Protein AF-A0A5R2N4G3-F1 (afdb_monomer_lite)

Structure (mmCIF, N/CA/C/O backbone):
data_AF-A0A5R2N4G3-F1
#
_entry.id   AF-A0A5R2N4G3-F1
#
loop_
_atom_site.group_PDB
_atom_site.id
_atom_site.type_symbol
_atom_site.label_atom_id
_atom_site.label_alt_id
_atom_site.label_comp_id
_atom_site.label_asym_id
_atom_site.label_entity_id
_atom_site.label_seq_id
_atom_site.pdbx_PDB_ins_code
_atom_site.Cartn_x
_atom_site.Cartn_y
_atom_site.Cartn_z
_atom_site.occupancy
_atom_site.B_iso_or_equiv
_atom_site.auth_seq_id
_atom_site.auth_comp_id
_atom_site.auth_asym_id
_atom_site.auth_atom_id
_atom_site.pdbx_PDB_model_num
ATOM 1 N N . PHE A 1 1 ? -35.100 0.417 28.447 1.00 57.66 1 PHE A N 1
ATOM 2 C CA . PHE A 1 1 ? -34.380 -0.281 29.527 1.00 57.66 1 PHE A CA 1
ATOM 3 C C . PHE A 1 1 ? -35.444 -0.562 30.538 1.00 57.66 1 PHE A C 1
ATOM 5 O O . PHE A 1 1 ? -35.870 0.348 31.241 1.00 57.66 1 PHE A O 1
ATOM 12 N N . ASP A 1 2 ? -35.930 -1.788 30.503 1.00 64.44 2 ASP A N 1
ATOM 13 C CA . ASP A 1 2 ? -37.182 -2.151 31.157 1.00 64.44 2 ASP A CA 1
ATOM 14 C C . ASP A 1 2 ? -36.883 -2.764 32.537 1.00 64.44 2 ASP A C 1
ATOM 16 O O . ASP A 1 2 ? -37.735 -3.388 33.155 1.00 64.44 2 ASP A O 1
ATOM 20 N N . GLY A 1 3 ? -35.645 -2.568 33.016 1.00 70.75 3 GLY A N 1
ATOM 21 C CA . GLY A 1 3 ? -35.131 -3.062 34.287 1.00 70.75 3 GLY A CA 1
ATOM 22 C C . GLY A 1 3 ? -34.267 -4.319 34.188 1.00 70.75 3 GLY A C 1
ATOM 23 O O . GLY A 1 3 ? -33.617 -4.641 35.175 1.00 70.75 3 GLY A O 1
ATOM 24 N N . ASP A 1 4 ? -34.223 -5.005 33.039 1.00 80.94 4 ASP A N 1
ATOM 25 C CA . ASP A 1 4 ? -33.430 -6.231 32.856 1.00 80.94 4 ASP A CA 1
ATOM 26 C C . ASP A 1 4 ? -31.909 -5.946 32.836 1.00 80.94 4 ASP A C 1
ATOM 28 O O . ASP A 1 4 ? -31.423 -5.299 31.899 1.00 80.94 4 ASP A O 1
ATOM 32 N N . PRO A 1 5 ? -31.134 -6.444 33.822 1.00 81.56 5 PRO A N 1
ATOM 33 C CA . PRO A 1 5 ? -29.685 -6.254 33.889 1.00 81.56 5 PRO A CA 1
ATOM 34 C C . PRO A 1 5 ? -28.897 -6.851 32.717 1.00 81.56 5 PRO A C 1
ATOM 36 O O . PRO A 1 5 ? -27.752 -6.447 32.515 1.00 81.56 5 PRO A O 1
ATOM 39 N N . LEU A 1 6 ? -29.467 -7.808 31.974 1.00 85.62 6 LEU A N 1
ATOM 40 C CA . LEU A 1 6 ? -28.786 -8.538 30.898 1.00 85.62 6 LEU A CA 1
ATOM 41 C C . LEU A 1 6 ? -29.140 -8.045 29.492 1.00 85.62 6 LEU A C 1
ATOM 43 O O . LEU A 1 6 ? -28.513 -8.477 28.530 1.00 85.62 6 LEU A O 1
ATOM 47 N N . ALA A 1 7 ? -30.064 -7.093 29.356 1.00 85.12 7 ALA A N 1
ATOM 48 C CA . ALA A 1 7 ? -30.580 -6.648 28.058 1.00 85.12 7 ALA A CA 1
ATOM 49 C C . ALA A 1 7 ? -29.516 -6.113 27.075 1.00 85.12 7 ALA A C 1
ATOM 51 O O . ALA A 1 7 ? -29.786 -6.000 25.881 1.00 85.12 7 ALA A O 1
ATOM 52 N N . LEU A 1 8 ? -28.329 -5.738 27.562 1.00 85.75 8 LEU A N 1
ATOM 53 C CA . LEU A 1 8 ? -27.219 -5.248 26.737 1.00 85.75 8 LEU A CA 1
ATOM 54 C C . LEU A 1 8 ? -26.036 -6.223 26.663 1.00 85.75 8 LEU A C 1
ATOM 56 O O . LEU A 1 8 ? -25.078 -5.933 25.949 1.00 85.75 8 LEU A O 1
ATOM 60 N N . ALA A 1 9 ? -26.082 -7.347 27.383 1.00 88.69 9 ALA A N 1
ATOM 61 C CA . ALA A 1 9 ? -24.948 -8.259 27.520 1.00 88.69 9 ALA A CA 1
ATOM 62 C C . ALA A 1 9 ? -24.542 -8.904 26.182 1.00 88.69 9 ALA A C 1
ATOM 64 O O . ALA A 1 9 ? -23.353 -9.079 25.928 1.00 88.69 9 ALA A O 1
ATOM 65 N N . ASP A 1 10 ? -25.511 -9.168 25.301 1.00 88.56 10 ASP A N 1
ATOM 66 C CA . ASP A 1 10 ? -25.281 -9.815 24.000 1.00 88.56 10 ASP A CA 1
ATOM 67 C C . ASP A 1 10 ? -24.950 -8.823 22.868 1.00 88.56 10 ASP A C 1
ATOM 69 O O . ASP A 1 10 ? -24.828 -9.200 21.701 1.00 88.56 10 ASP A O 1
ATOM 73 N N . VAL A 1 11 ? -24.813 -7.530 23.179 1.00 90.50 11 VAL A N 1
ATOM 74 C CA . VAL A 1 11 ? -24.554 -6.489 22.179 1.00 90.50 11 VAL A CA 1
ATOM 75 C C . VAL A 1 11 ? -23.059 -6.184 22.107 1.00 90.50 11 VAL A C 1
ATOM 77 O O . VAL A 1 11 ? -22.431 -5.824 23.103 1.00 90.50 11 VAL A O 1
ATOM 80 N N . THR A 1 12 ? -22.501 -6.247 20.895 1.00 90.38 12 THR A N 1
ATOM 81 C CA . THR A 1 12 ? -21.153 -5.742 20.592 1.00 90.38 12 THR A CA 1
ATOM 82 C C . THR A 1 12 ? -21.246 -4.477 19.744 1.00 90.38 12 THR A C 1
ATOM 84 O O . THR A 1 12 ? -21.886 -4.469 18.695 1.00 90.38 12 THR A O 1
ATOM 87 N N . ILE A 1 13 ? -20.605 -3.399 20.194 1.00 90.56 13 ILE A N 1
ATOM 88 C CA . ILE A 1 13 ? -20.574 -2.099 19.519 1.00 90.56 13 ILE A CA 1
ATOM 89 C C . ILE A 1 13 ? -19.150 -1.818 19.060 1.00 90.56 13 ILE A C 1
ATOM 91 O O . ILE A 1 13 ? -18.243 -1.673 19.880 1.00 90.56 13 ILE A O 1
ATOM 95 N N . TYR A 1 14 ? -18.973 -1.678 17.751 1.00 90.69 14 TYR A N 1
ATOM 96 C CA . TYR A 1 14 ? -17.711 -1.251 17.164 1.00 90.69 14 TYR A CA 1
ATOM 97 C C . TYR A 1 14 ? -17.649 0.273 17.078 1.00 90.69 14 TYR A C 1
ATOM 99 O O . TYR A 1 14 ? -18.613 0.921 16.670 1.00 90.69 14 TYR A O 1
ATOM 107 N N . VAL A 1 15 ? -16.521 0.856 17.478 1.00 89.00 15 VAL A N 1
ATOM 108 C CA . VAL A 1 15 ? -16.307 2.310 17.474 1.00 89.00 15 VAL A CA 1
ATOM 109 C C . VAL A 1 15 ? -14.991 2.682 16.790 1.00 89.00 15 VAL A C 1
ATOM 111 O O . VAL A 1 15 ? -14.063 1.877 16.792 1.00 89.00 15 VAL A O 1
ATOM 114 N N . PRO A 1 16 ? -14.853 3.901 16.237 1.00 83.06 16 PRO A N 1
ATOM 115 C CA . PRO A 1 16 ? -13.683 4.240 15.422 1.00 83.06 16 PRO A CA 1
ATOM 116 C C . PRO A 1 16 ? -12.356 4.290 16.193 1.00 83.06 16 PRO A C 1
ATOM 118 O O . PRO A 1 16 ? -11.316 3.993 15.624 1.00 83.06 16 PRO A O 1
ATOM 121 N N . THR A 1 17 ? -12.373 4.685 17.473 1.00 82.00 17 THR A N 1
ATOM 122 C CA . THR A 1 17 ? -11.158 4.925 18.280 1.00 82.00 17 THR A CA 1
ATOM 123 C C . THR A 1 17 ? -11.334 4.484 19.734 1.00 82.00 17 THR A C 1
ATOM 125 O O . THR A 1 17 ? -12.462 4.404 20.238 1.00 82.00 17 THR A O 1
ATOM 128 N N . ARG A 1 18 ? -10.229 4.297 20.476 1.00 80.06 18 ARG A N 1
ATOM 129 C CA . ARG A 1 18 ? -10.283 4.041 21.932 1.00 80.06 18 ARG A CA 1
ATOM 130 C C . ARG A 1 18 ? -10.934 5.182 22.700 1.00 80.06 18 ARG A C 1
ATOM 132 O O . ARG A 1 18 ? -11.663 4.948 23.666 1.00 80.06 18 ARG A O 1
ATOM 139 N N . ARG A 1 19 ? -10.716 6.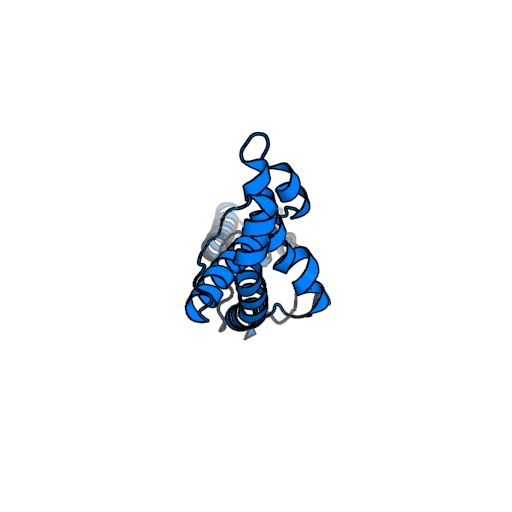428 22.265 1.00 82.38 19 ARG A N 1
ATOM 140 C CA . ARG A 1 19 ? -11.365 7.599 22.869 1.00 82.38 19 ARG A CA 1
ATOM 141 C C . ARG A 1 19 ? -12.885 7.511 22.745 1.00 82.38 19 ARG A C 1
ATOM 143 O O . ARG A 1 19 ? -13.575 7.776 23.727 1.00 82.38 19 ARG A O 1
ATOM 150 N N . ALA A 1 20 ? -13.396 7.099 21.583 1.00 89.12 20 ALA A N 1
ATOM 151 C CA . ALA A 1 20 ? -14.824 6.864 21.391 1.00 89.12 20 ALA A CA 1
ATOM 152 C C . ALA A 1 20 ? -15.330 5.717 22.280 1.00 89.12 20 ALA A C 1
ATOM 154 O O . ALA A 1 20 ? -16.375 5.863 22.908 1.00 89.12 20 ALA A O 1
ATOM 155 N N . ALA A 1 21 ? -14.559 4.631 22.420 1.00 89.06 21 ALA A N 1
ATOM 156 C CA . ALA A 1 21 ? -14.914 3.517 23.304 1.00 89.06 21 ALA A CA 1
ATOM 157 C C . ALA A 1 21 ? -15.049 3.959 24.768 1.00 89.06 21 ALA A C 1
ATOM 159 O O . ALA A 1 21 ? -16.055 3.680 25.423 1.00 89.06 21 ALA A O 1
ATOM 160 N N . ARG A 1 22 ? -14.055 4.699 25.278 1.00 87.00 22 ARG A N 1
ATOM 161 C CA . ARG A 1 22 ? -14.049 5.232 26.649 1.00 87.00 22 ARG A CA 1
ATOM 162 C C . ARG A 1 22 ? -15.192 6.221 26.876 1.00 87.00 22 ARG A C 1
ATOM 164 O O . ARG A 1 22 ? -15.880 6.125 27.889 1.00 87.00 22 ARG A O 1
ATOM 171 N N . ALA A 1 23 ? -15.419 7.132 25.929 1.00 92.62 23 ALA A N 1
ATOM 172 C CA . ALA A 1 23 ? -16.513 8.095 26.007 1.00 92.62 23 ALA A CA 1
ATOM 173 C C . ALA A 1 23 ? -17.881 7.394 26.026 1.00 92.62 23 ALA A C 1
ATOM 175 O O . ALA A 1 23 ? -18.716 7.702 26.873 1.00 92.62 23 ALA A O 1
ATOM 176 N N . LEU A 1 24 ? -18.089 6.403 25.152 1.00 93.50 24 LEU A N 1
ATOM 177 C CA . LEU A 1 24 ? -19.350 5.672 25.054 1.00 93.50 24 LEU A CA 1
ATOM 178 C C . LEU A 1 24 ? -19.665 4.877 26.331 1.00 93.50 24 LEU A C 1
ATOM 180 O O . LEU A 1 24 ? -20.811 4.874 26.774 1.00 93.50 24 LEU A O 1
ATOM 184 N N . ARG A 1 25 ? -18.656 4.268 26.974 1.00 90.19 25 ARG A N 1
ATOM 185 C CA . ARG A 1 25 ? -18.821 3.620 28.292 1.00 90.19 25 ARG A CA 1
ATOM 186 C C . ARG A 1 25 ? -19.368 4.595 29.339 1.00 90.19 25 ARG A C 1
ATOM 188 O O . ARG A 1 25 ? -20.313 4.255 30.046 1.00 90.19 25 ARG A O 1
ATOM 195 N N . GLY A 1 26 ? -18.813 5.808 29.408 1.00 89.62 26 GLY A N 1
ATOM 196 C CA . GLY A 1 26 ? -19.301 6.862 30.304 1.00 89.62 26 GLY A CA 1
ATOM 197 C C . GLY A 1 26 ? -20.756 7.241 30.017 1.00 89.62 26 GLY A C 1
ATOM 198 O O . GLY A 1 26 ? -21.579 7.260 30.928 1.00 89.62 26 GLY A O 1
ATOM 199 N N . VAL A 1 27 ? -21.099 7.418 28.736 1.00 92.44 27 VAL A N 1
ATOM 200 C CA . VAL A 1 27 ? -22.470 7.737 28.302 1.00 92.44 27 VAL A CA 1
ATOM 201 C C . VAL A 1 27 ? -23.474 6.658 28.719 1.00 92.44 27 VAL A C 1
ATOM 203 O O . VAL A 1 27 ? -24.577 7.002 29.148 1.00 92.44 27 VAL A O 1
ATOM 206 N N . PHE A 1 28 ? -23.123 5.368 28.641 1.00 89.19 28 PHE A N 1
ATOM 207 C CA . PHE A 1 28 ? -23.996 4.290 29.124 1.00 89.19 28 PHE A CA 1
ATOM 208 C C . PHE A 1 28 ? -24.241 4.380 30.632 1.00 89.19 28 PHE A C 1
ATOM 210 O O . PHE A 1 28 ? -25.389 4.290 31.067 1.00 89.19 28 PHE A O 1
ATOM 217 N N . VAL A 1 29 ? -23.190 4.604 31.424 1.00 85.81 29 VAL A N 1
ATOM 218 C CA . VAL A 1 29 ? -23.302 4.752 32.884 1.00 85.81 29 VAL A CA 1
ATOM 219 C C . VAL A 1 29 ? -24.173 5.955 33.247 1.00 85.81 29 VAL A C 1
ATOM 221 O O . VAL A 1 29 ? -25.078 5.834 34.075 1.00 85.81 29 VAL A O 1
ATOM 224 N N . ASP A 1 30 ? -23.944 7.102 32.611 1.00 87.88 30 ASP A N 1
ATOM 225 C CA . ASP A 1 30 ? -24.712 8.320 32.870 1.00 87.88 30 ASP A CA 1
ATOM 226 C C . ASP A 1 30 ? -26.177 8.164 32.443 1.00 87.88 30 ASP A C 1
ATOM 228 O O . ASP A 1 30 ? -27.088 8.563 33.171 1.00 87.88 30 ASP A O 1
ATOM 232 N N . SER A 1 31 ? -26.423 7.497 31.313 1.00 85.94 31 SER A N 1
ATOM 233 C CA . SER A 1 31 ? -27.775 7.202 30.827 1.00 85.94 31 SER A CA 1
ATOM 234 C C . SER A 1 31 ? -28.539 6.246 31.746 1.00 85.94 31 SER A C 1
ATOM 236 O O . SER A 1 31 ? -29.741 6.430 31.944 1.00 85.94 31 SER A O 1
ATOM 238 N N . LEU A 1 32 ? -27.870 5.236 32.316 1.00 81.31 32 LEU A N 1
ATOM 239 C CA . LEU A 1 32 ? -28.474 4.311 33.282 1.00 81.31 32 LEU A CA 1
ATOM 240 C C . LEU A 1 32 ? -28.844 5.033 34.585 1.00 81.31 32 LEU A C 1
ATOM 242 O O . LEU A 1 32 ? -29.964 4.871 35.073 1.00 81.31 32 LEU A O 1
ATOM 246 N N . LYS A 1 33 ? -27.957 5.903 35.091 1.00 79.31 33 LYS A N 1
ATOM 247 C CA . LYS A 1 33 ? -28.229 6.748 36.267 1.00 79.31 33 LYS A CA 1
ATOM 248 C C . LYS A 1 33 ? -29.413 7.688 36.036 1.00 79.31 33 LYS A C 1
ATOM 250 O O . LYS A 1 33 ? -30.315 7.762 36.868 1.00 79.31 33 LYS A O 1
ATOM 255 N N . ALA A 1 34 ? -29.431 8.391 34.902 1.00 80.75 34 ALA A N 1
ATOM 256 C CA . ALA A 1 34 ? -30.461 9.380 34.582 1.00 80.75 34 ALA A CA 1
ATOM 257 C C . ALA A 1 34 ? -31.865 8.769 34.439 1.00 80.75 34 ALA A C 1
ATOM 259 O O . ALA A 1 34 ? -32.861 9.434 34.714 1.00 80.75 34 ALA A O 1
ATOM 260 N N . ARG A 1 35 ? -31.962 7.495 34.040 1.00 74.56 35 ARG A N 1
ATOM 261 C CA . ARG A 1 35 ? -33.237 6.776 33.887 1.00 74.56 35 ARG A CA 1
ATOM 262 C C . ARG A 1 35 ? -33.820 6.241 35.200 1.00 74.56 35 ARG A C 1
ATOM 264 O O . ARG A 1 35 ? -34.807 5.514 35.161 1.00 74.56 35 ARG A O 1
ATOM 271 N N . GLY A 1 36 ? -33.241 6.595 36.350 1.00 63.41 36 GLY A N 1
ATOM 272 C CA . GLY A 1 36 ? -33.758 6.206 37.666 1.00 63.41 36 GLY A CA 1
ATOM 273 C C . GLY A 1 36 ? -33.546 4.728 38.007 1.00 63.41 36 GLY A C 1
ATOM 274 O O . GLY A 1 36 ? -34.130 4.228 38.967 1.00 63.41 36 GLY A O 1
ATOM 275 N N . GLY A 1 37 ? -32.713 4.020 37.237 1.00 59.94 37 GLY A N 1
ATOM 276 C CA . GLY A 1 37 ? -32.356 2.637 37.508 1.00 59.94 37 GLY A CA 1
ATOM 277 C C . GLY A 1 37 ? -3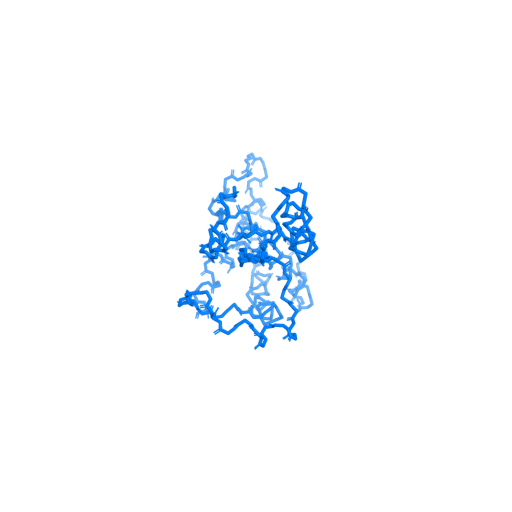1.376 2.561 38.672 1.00 59.94 37 GLY A C 1
ATOM 278 O O . GLY A 1 37 ? -30.175 2.705 38.481 1.00 59.94 37 GLY A O 1
ATOM 279 N N . GLY A 1 38 ? -31.868 2.269 39.875 1.00 58.53 38 GLY A N 1
ATOM 280 C CA . GLY A 1 38 ? -31.033 1.842 41.008 1.00 58.53 38 GLY A CA 1
ATOM 281 C C . GLY A 1 38 ? -30.420 0.442 40.835 1.00 58.53 38 GLY A C 1
ATOM 282 O O . GLY A 1 38 ? -29.950 -0.140 41.807 1.00 58.53 38 GLY A O 1
ATOM 283 N N . GLY A 1 39 ? -30.469 -0.124 39.625 1.00 67.75 39 GLY A N 1
ATOM 284 C CA . GLY A 1 39 ? -29.994 -1.464 39.303 1.00 67.75 39 GLY A CA 1
ATOM 285 C C . GLY A 1 39 ? -28.649 -1.432 38.585 1.00 67.75 39 GLY A C 1
ATOM 286 O O . GLY A 1 39 ? -28.418 -0.611 37.700 1.00 67.75 39 GLY A O 1
ATOM 287 N N . SER A 1 40 ? -27.771 -2.356 38.967 1.00 75.69 40 SER A N 1
ATOM 288 C CA . SER A 1 40 ? -26.595 -2.712 38.173 1.00 75.69 40 SER A CA 1
ATOM 289 C C . SER A 1 40 ? -27.039 -3.317 36.837 1.00 75.69 40 SER A C 1
ATOM 291 O O . SER A 1 40 ? -28.025 -4.052 36.801 1.00 75.69 40 SER A O 1
ATOM 293 N N . ALA A 1 41 ? -26.318 -3.031 35.755 1.00 83.50 41 ALA A N 1
ATOM 294 C CA . ALA A 1 41 ? -26.541 -3.635 34.444 1.00 83.50 41 ALA A CA 1
ATOM 295 C C . ALA A 1 41 ? -25.206 -4.091 33.847 1.00 83.50 41 ALA A C 1
ATOM 297 O O . ALA A 1 41 ? -24.175 -3.444 34.053 1.00 83.50 41 ALA A O 1
ATOM 298 N N . ILE A 1 42 ? -25.232 -5.185 33.090 1.00 88.06 42 ILE A N 1
ATOM 299 C CA . ILE A 1 42 ? -24.096 -5.611 32.275 1.00 88.06 42 ILE A CA 1
ATOM 300 C C . ILE A 1 42 ? -24.080 -4.740 31.018 1.00 88.06 42 ILE A C 1
ATOM 302 O O . ILE A 1 42 ? -25.067 -4.663 30.289 1.00 88.06 42 ILE A O 1
ATOM 306 N N . LEU A 1 43 ? -22.970 -4.033 30.802 1.00 89.12 43 LEU A N 1
ATOM 307 C CA . LE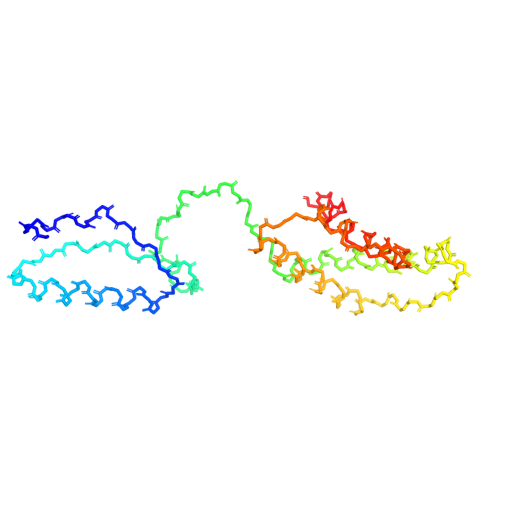U A 1 43 ? -22.791 -3.153 29.649 1.00 89.12 43 LEU A CA 1
ATOM 308 C C . LEU A 1 43 ? -22.423 -3.949 28.389 1.00 89.12 43 LEU A C 1
ATOM 310 O O . LEU A 1 43 ? -21.802 -5.006 28.504 1.00 89.12 43 LEU A O 1
ATOM 314 N N . PRO A 1 44 ? -22.748 -3.418 27.196 1.00 89.88 44 PRO A N 1
ATOM 315 C CA . PRO A 1 44 ? -22.354 -4.045 25.945 1.00 89.88 44 PRO A CA 1
ATOM 316 C C . PRO A 1 44 ? -20.833 -4.065 25.794 1.00 89.88 44 PRO A C 1
ATOM 318 O O . PRO A 1 44 ? -20.113 -3.209 26.326 1.00 89.88 44 PRO A O 1
ATOM 321 N N . VAL A 1 45 ? -20.339 -5.009 24.997 1.00 90.69 45 VAL A N 1
ATOM 322 C CA . VAL A 1 45 ? -18.925 -5.071 24.629 1.00 90.69 45 VAL A CA 1
ATOM 323 C C . VAL A 1 45 ? -18.643 -3.946 23.634 1.00 90.69 45 VAL A C 1
ATOM 325 O O . VAL A 1 45 ? -19.149 -3.952 22.518 1.00 90.69 45 VAL A O 1
ATOM 328 N N . ILE A 1 46 ? -17.837 -2.958 24.022 1.00 90.94 46 ILE A N 1
ATOM 329 C CA . ILE A 1 46 ? -17.459 -1.842 23.140 1.00 90.94 46 ILE A CA 1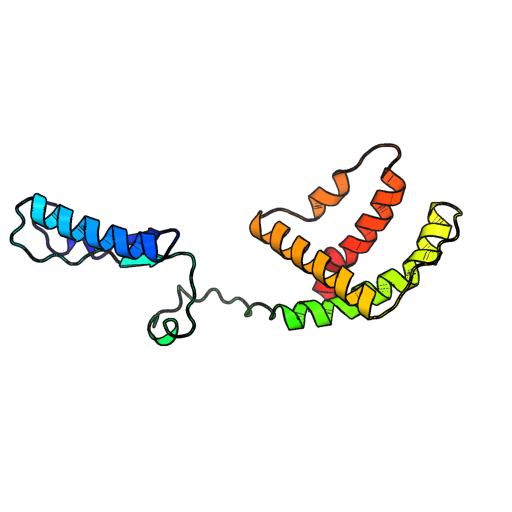
ATOM 330 C C . ILE A 1 46 ? -16.030 -2.065 22.646 1.00 90.94 46 ILE A C 1
ATOM 332 O O . ILE A 1 46 ? -15.098 -2.002 23.455 1.00 90.94 46 ILE A O 1
ATOM 336 N N . ARG A 1 47 ? -15.878 -2.301 21.336 1.00 85.25 47 ARG A N 1
ATOM 337 C CA . ARG A 1 47 ? -14.609 -2.629 20.667 1.00 85.25 47 ARG A CA 1
ATOM 338 C C . ARG A 1 47 ? -14.145 -1.490 19.746 1.00 85.25 47 ARG A C 1
ATOM 340 O O . ARG A 1 47 ? -14.890 -1.110 18.842 1.00 85.25 47 ARG A O 1
ATOM 347 N N . PRO A 1 48 ? -12.953 -0.908 19.953 1.00 85.44 48 PRO A N 1
ATOM 348 C CA . PRO A 1 48 ? -12.371 0.034 19.001 1.00 85.44 48 PRO A CA 1
ATOM 349 C C . PRO A 1 48 ? -11.887 -0.696 17.736 1.00 85.44 48 PRO A C 1
ATOM 351 O O . PRO A 1 48 ? -11.370 -1.802 17.826 1.00 85.44 48 PRO A O 1
ATOM 354 N N . LEU A 1 49 ? -12.046 -0.075 16.566 1.00 78.69 49 LEU A N 1
ATOM 355 C CA . LEU A 1 49 ? -11.606 -0.621 15.273 1.00 78.69 49 LEU A CA 1
ATOM 356 C C . LEU A 1 49 ? -10.132 -0.319 14.949 1.00 78.69 49 LEU A C 1
ATOM 358 O O . LEU A 1 49 ? -9.566 -0.961 14.072 1.00 78.69 49 LEU A O 1
ATOM 362 N N . GLY A 1 50 ? -9.508 0.645 15.634 1.00 63.41 50 GLY A N 1
ATOM 363 C CA . GLY A 1 50 ? -8.142 1.079 15.344 1.00 63.41 50 GLY A CA 1
ATOM 364 C C . GLY A 1 50 ? -7.439 1.619 16.581 1.00 63.41 50 GLY A C 1
ATOM 365 O O . GLY A 1 50 ? -7.801 2.683 17.076 1.00 63.41 50 GLY A O 1
ATOM 366 N N . GLU A 1 51 ? -6.495 0.826 17.088 1.00 54.12 51 GLU A N 1
ATOM 367 C CA . GLU A 1 51 ? -5.332 1.146 17.934 1.00 54.12 51 GLU A CA 1
ATOM 368 C C . GLU A 1 51 ? -4.897 -0.194 18.551 1.00 54.12 51 GLU A C 1
ATOM 370 O O . GLU A 1 51 ? -5.443 -0.611 19.575 1.00 54.12 51 GLU A O 1
ATOM 375 N N . PHE A 1 52 ? -3.958 -0.896 17.911 1.00 54.66 52 PHE A N 1
ATOM 376 C CA . PHE A 1 52 ? -3.249 -2.021 18.522 1.00 54.66 52 PHE A CA 1
ATOM 377 C C . PHE A 1 52 ? -2.100 -1.422 19.331 1.00 54.66 52 PHE A C 1
ATOM 379 O O . PHE A 1 52 ? -1.160 -0.876 18.766 1.00 54.66 52 PHE A O 1
ATOM 386 N N . ASP A 1 53 ? -2.229 -1.445 20.649 1.00 50.09 53 ASP A N 1
ATOM 387 C CA . ASP A 1 53 ? -1.108 -1.191 21.548 1.00 50.09 53 ASP A CA 1
ATOM 388 C C . ASP A 1 53 ? -0.593 -2.578 21.911 1.00 50.09 53 ASP A C 1
ATOM 390 O O . ASP A 1 53 ? -1.395 -3.433 22.308 1.00 50.09 53 ASP A O 1
ATOM 394 N N . GLU A 1 54 ? 0.694 -2.824 21.685 1.00 50.34 54 GLU A N 1
ATOM 395 C CA . GLU A 1 54 ? 1.310 -4.152 21.807 1.00 50.34 54 GLU A CA 1
ATOM 396 C C . GLU A 1 54 ? 1.100 -4.744 23.214 1.00 50.34 54 GLU A C 1
ATOM 398 O O . GLU A 1 54 ? 0.962 -5.958 23.364 1.00 50.34 54 GLU A O 1
ATOM 403 N N . ASP A 1 55 ? 0.945 -3.881 24.224 1.00 48.94 55 ASP A N 1
ATOM 404 C CA . ASP A 1 55 ? 0.739 -4.254 25.625 1.00 48.94 55 ASP A CA 1
ATOM 405 C C . ASP A 1 55 ? -0.692 -4.740 25.953 1.00 48.94 55 ASP A C 1
ATOM 407 O O . ASP A 1 55 ? -0.901 -5.413 26.965 1.00 48.94 55 ASP A O 1
ATOM 411 N N . GLU A 1 56 ? -1.694 -4.443 25.114 1.00 48.47 56 GLU A N 1
ATOM 412 C CA . GLU A 1 56 ? -3.107 -4.800 25.366 1.00 48.47 56 GLU A CA 1
ATOM 413 C C . GLU A 1 56 ? -3.583 -5.992 24.513 1.00 48.47 56 GLU A C 1
ATOM 415 O O . GLU A 1 56 ? -4.559 -6.656 24.871 1.00 48.47 56 GLU A O 1
ATOM 420 N N . ALA A 1 57 ? -2.825 -6.357 23.469 1.00 51.41 57 ALA A N 1
ATOM 421 C CA . ALA A 1 57 ? -3.006 -7.605 22.715 1.00 51.41 57 ALA A CA 1
ATOM 422 C C . ALA A 1 57 ? -2.914 -8.859 23.611 1.00 51.41 57 ALA A C 1
ATOM 424 O O . ALA A 1 57 ? -3.459 -9.908 23.277 1.00 51.41 57 ALA A O 1
ATOM 425 N N . LEU A 1 58 ? -2.277 -8.742 24.782 1.00 48.25 58 LEU A N 1
ATOM 426 C CA . LEU A 1 58 ? -2.174 -9.809 25.777 1.00 48.25 58 LEU A CA 1
ATOM 427 C C . LEU A 1 58 ? -3.516 -10.143 26.464 1.00 48.25 58 LEU A C 1
ATOM 429 O O . LEU A 1 58 ? -3.677 -11.252 26.971 1.00 48.25 58 LEU A O 1
ATOM 433 N N . PHE A 1 59 ? -4.476 -9.208 26.491 1.00 48.59 59 PHE A N 1
ATOM 434 C CA . PHE A 1 59 ? -5.769 -9.377 27.172 1.00 48.59 59 PHE A CA 1
ATOM 435 C C . PHE A 1 59 ? -6.954 -9.617 26.222 1.00 48.59 59 PHE A C 1
ATOM 437 O O . PHE A 1 59 ? -8.043 -9.962 26.690 1.00 48.59 59 PHE A O 1
ATOM 444 N N . GLU A 1 60 ? -6.766 -9.509 24.904 1.00 54.38 60 GLU A N 1
ATOM 445 C CA . GLU A 1 60 ? -7.758 -9.945 23.912 1.00 54.38 60 GLU A CA 1
ATOM 446 C C . GLU A 1 60 ? -7.638 -11.461 23.669 1.00 54.38 60 GLU A C 1
ATOM 448 O O . GLU A 1 60 ? -7.107 -11.927 22.668 1.00 54.38 60 GLU A O 1
ATOM 453 N N . ALA A 1 61 ? -8.128 -12.255 24.625 1.00 45.91 61 ALA A N 1
ATOM 454 C CA . ALA A 1 61 ? -8.008 -13.719 24.634 1.00 45.91 61 ALA A CA 1
ATOM 455 C C . ALA A 1 61 ? -8.909 -14.470 23.628 1.00 45.91 61 ALA A C 1
ATOM 457 O O . ALA A 1 61 ? -8.966 -15.696 23.661 1.00 45.91 61 ALA A O 1
ATOM 458 N N . GLU A 1 62 ? -9.606 -13.777 22.733 1.00 47.75 62 GLU A N 1
ATOM 459 C CA . GLU A 1 62 ? -10.410 -14.412 21.688 1.00 47.75 62 GLU A CA 1
ATOM 460 C C . GLU A 1 62 ? -10.014 -13.790 20.348 1.00 47.75 62 GLU A C 1
ATOM 462 O O . GLU A 1 62 ? -10.459 -12.674 20.046 1.00 47.75 62 GLU A O 1
ATOM 467 N N . PRO A 1 63 ? -9.181 -14.471 19.536 1.00 48.44 63 PRO A N 1
ATOM 468 C CA . PRO A 1 63 ? -8.979 -14.048 18.166 1.00 48.44 63 PRO A CA 1
ATOM 469 C C . PRO A 1 63 ? -10.353 -14.106 17.506 1.00 48.44 63 PRO A C 1
ATOM 471 O O . PRO A 1 63 ? -10.926 -15.185 17.364 1.00 48.44 63 PRO A O 1
ATOM 474 N N . SER A 1 64 ? -10.898 -12.932 17.165 1.00 51.97 64 SER A N 1
ATOM 475 C CA . SER A 1 64 ? -12.012 -12.761 16.227 1.00 51.97 64 SER A CA 1
ATOM 476 C C . SER A 1 64 ? -11.932 -13.875 15.195 1.00 51.97 64 SER A C 1
ATOM 478 O O . SER A 1 64 ? -11.003 -13.795 14.396 1.00 51.97 64 SER A O 1
ATOM 480 N N . ALA A 1 65 ? -12.815 -14.889 15.295 1.00 50.56 65 ALA A N 1
ATOM 481 C CA . ALA A 1 65 ? -12.843 -16.125 14.504 1.00 50.56 65 ALA A CA 1
ATOM 482 C C . ALA A 1 65 ? -11.716 -16.141 13.475 1.00 50.56 65 ALA A C 1
ATOM 484 O O . ALA A 1 65 ? -11.927 -15.626 12.378 1.00 50.56 65 ALA A O 1
ATOM 485 N N . ALA A 1 66 ? -10.514 -16.548 13.918 1.00 50.41 66 ALA A N 1
ATOM 486 C CA . ALA A 1 66 ? -9.262 -16.279 13.218 1.00 50.41 66 ALA A CA 1
ATOM 487 C C . ALA A 1 66 ? -9.455 -16.593 11.738 1.00 50.41 66 ALA A C 1
ATOM 489 O O . ALA A 1 66 ? -9.594 -17.756 11.358 1.00 50.41 66 ALA A O 1
ATOM 490 N N . ILE A 1 67 ? -9.580 -15.542 10.927 1.00 52.25 67 ILE A N 1
ATOM 491 C CA . ILE A 1 67 ? -9.651 -15.709 9.488 1.00 52.25 67 ILE A CA 1
ATOM 492 C C . ILE A 1 67 ? -8.324 -16.383 9.158 1.00 52.25 67 ILE A C 1
ATOM 494 O O . ILE A 1 67 ? -7.283 -15.845 9.534 1.00 52.25 67 ILE A O 1
ATOM 498 N N . ASP A 1 68 ? -8.373 -17.583 8.576 1.00 64.38 68 ASP A N 1
ATOM 499 C CA . ASP A 1 68 ? -7.202 -18.404 8.242 1.00 64.38 68 ASP A CA 1
ATOM 500 C C . ASP A 1 68 ? -6.430 -17.753 7.084 1.00 64.38 68 ASP A C 1
ATOM 502 O O . ASP A 1 68 ? -6.416 -18.208 5.943 1.00 64.38 68 ASP A O 1
ATOM 506 N N . LEU A 1 69 ? -5.890 -16.575 7.373 1.00 64.94 69 LEU A N 1
ATOM 507 C CA . LEU A 1 69 ? -5.088 -15.744 6.506 1.00 64.94 69 LEU A CA 1
ATOM 508 C C . LEU A 1 69 ? -3.662 -15.801 7.029 1.00 64.94 69 LEU A C 1
ATOM 510 O O . LEU A 1 69 ? -3.410 -15.687 8.232 1.00 64.94 69 LEU A O 1
ATOM 514 N N . ALA A 1 70 ? -2.721 -15.939 6.098 1.00 75.00 70 ALA A N 1
ATOM 515 C CA . ALA A 1 70 ? -1.319 -15.757 6.417 1.00 75.00 70 ALA A CA 1
ATOM 516 C C . ALA A 1 70 ? -1.113 -14.363 7.039 1.00 75.00 70 ALA A C 1
ATOM 518 O O . ALA A 1 70 ? -1.748 -13.395 6.599 1.00 75.00 70 ALA A O 1
ATOM 519 N N . PRO A 1 71 ? -0.239 -14.240 8.053 1.00 76.50 71 PRO A N 1
ATOM 520 C CA . PRO A 1 71 ? 0.063 -12.945 8.637 1.00 76.50 71 PRO A CA 1
ATOM 521 C C . PRO A 1 71 ? 0.602 -11.993 7.555 1.00 76.50 71 PRO A C 1
ATOM 523 O O . PRO A 1 71 ? 1.332 -12.436 6.661 1.00 76.50 71 PRO A O 1
ATOM 526 N N . PRO A 1 72 ? 0.281 -10.690 7.622 1.00 83.25 72 PRO A N 1
ATOM 527 C CA . PRO A 1 72 ? 0.822 -9.715 6.685 1.00 83.25 72 PRO A CA 1
ATOM 528 C C . PRO A 1 72 ? 2.356 -9.703 6.704 1.00 83.25 72 PRO A C 1
ATOM 530 O O . PRO A 1 72 ? 2.975 -9.770 7.767 1.00 83.25 72 PRO A O 1
ATOM 533 N N . ILE A 1 73 ? 2.972 -9.559 5.529 1.00 88.12 73 ILE A N 1
ATOM 534 C CA . ILE A 1 73 ? 4.424 -9.368 5.409 1.00 88.12 73 ILE A CA 1
ATOM 535 C C . ILE A 1 73 ? 4.792 -8.028 6.056 1.00 88.12 73 ILE A C 1
ATOM 537 O O . ILE A 1 73 ? 4.172 -7.002 5.764 1.00 88.12 73 ILE A O 1
ATOM 541 N N . ALA A 1 74 ? 5.823 -8.016 6.902 1.00 91.38 74 ALA A N 1
ATOM 542 C CA . ALA A 1 74 ? 6.264 -6.800 7.575 1.00 91.38 74 ALA A CA 1
ATOM 543 C C . ALA A 1 74 ? 6.665 -5.707 6.564 1.00 91.38 74 ALA A C 1
ATOM 545 O O . ALA A 1 74 ? 7.283 -5.988 5.537 1.00 91.38 74 ALA A O 1
ATOM 546 N N . ALA A 1 75 ? 6.377 -4.437 6.871 1.00 91.44 75 ALA A N 1
ATOM 547 C CA . ALA A 1 75 ? 6.583 -3.324 5.936 1.00 91.44 75 ALA A CA 1
ATOM 548 C C . ALA A 1 75 ? 8.026 -3.234 5.397 1.00 91.44 75 ALA A C 1
ATOM 550 O O . ALA A 1 75 ? 8.238 -3.077 4.193 1.00 91.44 75 ALA A O 1
ATOM 551 N N . THR A 1 76 ? 9.022 -3.385 6.276 1.00 94.31 76 THR A N 1
ATOM 552 C CA . THR A 1 76 ? 10.443 -3.376 5.895 1.00 94.31 76 THR A CA 1
ATOM 553 C C . THR A 1 76 ? 10.805 -4.570 5.017 1.00 94.31 76 THR A C 1
ATOM 555 O O . THR A 1 76 ? 11.546 -4.418 4.050 1.00 94.31 76 THR A O 1
ATOM 558 N N . GLU A 1 77 ? 10.276 -5.752 5.328 1.00 94.44 77 GLU A N 1
ATOM 559 C CA . GLU A 1 77 ? 10.506 -6.954 4.531 1.00 94.44 77 GLU A CA 1
ATOM 560 C C . GLU A 1 77 ? 9.906 -6.792 3.133 1.00 94.44 77 GLU A C 1
ATOM 562 O O . GLU A 1 77 ? 10.626 -6.917 2.145 1.00 94.44 77 GLU A O 1
ATOM 567 N N . ARG A 1 78 ? 8.638 -6.376 3.032 1.00 95.19 78 ARG A N 1
ATOM 568 C CA . ARG A 1 78 ? 7.968 -6.083 1.757 1.00 95.19 78 ARG A CA 1
ATOM 569 C C . ARG A 1 78 ? 8.764 -5.091 0.902 1.00 95.19 78 ARG A C 1
ATOM 571 O O . ARG A 1 78 ? 8.962 -5.328 -0.289 1.00 95.19 78 ARG A O 1
ATOM 578 N N . LEU A 1 79 ? 9.281 -4.020 1.509 1.00 96.88 79 LEU A N 1
ATOM 579 C CA . LEU A 1 79 ? 10.132 -3.040 0.826 1.00 96.88 79 LEU A CA 1
ATOM 580 C C . LEU A 1 79 ? 11.415 -3.678 0.265 1.00 96.88 79 LEU A C 1
ATOM 582 O O . LEU A 1 79 ? 11.785 -3.441 -0.891 1.00 96.88 79 LEU A O 1
ATOM 586 N N . LEU A 1 80 ? 12.102 -4.495 1.067 1.00 96.19 80 LEU A N 1
ATOM 587 C CA . LEU A 1 80 ? 13.336 -5.167 0.656 1.00 96.19 80 LEU A CA 1
ATOM 588 C C . LEU A 1 80 ? 13.093 -6.221 -0.430 1.00 96.19 80 LEU A C 1
ATOM 590 O O . LEU A 1 80 ? 13.932 -6.356 -1.321 1.00 96.19 80 LEU A O 1
ATOM 594 N N . LEU A 1 81 ? 11.955 -6.916 -0.398 1.00 96.44 81 LEU A N 1
ATOM 595 C CA . LEU A 1 81 ? 11.561 -7.893 -1.415 1.00 96.44 81 LEU A CA 1
ATOM 596 C C . LEU A 1 81 ? 11.157 -7.222 -2.743 1.00 96.44 81 LEU A C 1
ATOM 598 O O . LEU A 1 81 ? 11.488 -7.735 -3.811 1.00 96.44 81 LEU A O 1
ATOM 602 N N . LEU A 1 82 ? 10.517 -6.045 -2.713 1.00 97.19 82 LEU A N 1
ATOM 603 C CA . LEU A 1 82 ? 10.161 -5.284 -3.925 1.00 97.19 82 LEU A CA 1
ATOM 604 C C . LEU A 1 82 ? 11.361 -4.591 -4.580 1.00 97.19 82 LEU A C 1
ATOM 606 O O . LEU A 1 82 ? 11.440 -4.497 -5.807 1.00 97.19 82 LEU A O 1
ATOM 610 N N . THR A 1 83 ? 12.322 -4.125 -3.782 1.00 97.25 83 THR A N 1
ATOM 611 C CA . THR A 1 83 ? 13.527 -3.426 -4.259 1.00 97.25 83 THR A CA 1
ATOM 612 C C . THR A 1 83 ? 14.244 -4.130 -5.431 1.00 97.25 83 THR A C 1
ATOM 614 O O . THR A 1 83 ? 14.546 -3.459 -6.424 1.00 97.25 83 THR A O 1
ATOM 617 N N . PRO A 1 84 ? 14.547 -5.448 -5.400 1.00 95.50 84 PRO A N 1
ATOM 618 C CA . PRO A 1 84 ? 15.190 -6.127 -6.524 1.00 95.50 84 PRO A CA 1
ATOM 619 C C . PRO A 1 84 ? 14.317 -6.181 -7.785 1.00 95.50 84 PRO A C 1
ATOM 621 O O . PRO A 1 84 ? 14.874 -6.064 -8.880 1.00 95.50 84 PRO A O 1
ATOM 624 N N . LEU A 1 85 ? 12.989 -6.294 -7.658 1.00 96.75 85 LEU A N 1
ATOM 625 C CA . LEU A 1 85 ? 12.062 -6.267 -8.797 1.00 96.75 85 LEU A CA 1
ATOM 626 C C . LEU A 1 85 ? 12.060 -4.886 -9.464 1.00 96.75 85 LEU A C 1
ATOM 628 O O . LEU A 1 85 ? 12.247 -4.775 -10.678 1.00 96.75 85 LEU A O 1
ATOM 632 N N . VAL A 1 86 ? 11.979 -3.825 -8.658 1.00 96.94 86 VAL A N 1
ATOM 633 C CA . VAL A 1 86 ? 12.088 -2.434 -9.122 1.00 96.94 86 VAL A CA 1
ATOM 634 C C . VAL A 1 86 ? 13.436 -2.179 -9.788 1.00 96.94 86 VAL A C 1
ATOM 636 O O . VAL A 1 86 ? 13.502 -1.624 -10.885 1.00 96.94 86 VAL A O 1
ATOM 639 N N . ARG A 1 87 ? 14.537 -2.642 -9.186 1.00 95.69 87 ARG A N 1
ATOM 640 C CA . ARG A 1 87 ? 15.875 -2.504 -9.778 1.00 95.69 87 ARG A CA 1
ATOM 641 C C . ARG A 1 87 ? 15.983 -3.231 -11.120 1.00 95.69 87 ARG A C 1
ATOM 643 O O . ARG A 1 87 ? 16.629 -2.717 -12.034 1.00 95.69 87 ARG A O 1
ATOM 650 N N . ALA A 1 88 ? 15.380 -4.412 -11.248 1.00 94.56 88 ALA A N 1
ATOM 651 C CA . ALA A 1 88 ? 15.360 -5.168 -12.496 1.00 94.56 88 ALA A CA 1
ATOM 652 C C . ALA A 1 88 ? 14.569 -4.441 -13.594 1.00 94.56 88 ALA A C 1
ATOM 654 O O . ALA A 1 88 ? 15.034 -4.383 -14.731 1.00 94.56 88 ALA A O 1
ATOM 655 N N . TRP A 1 89 ? 13.426 -3.836 -13.262 1.00 95.44 89 TRP A N 1
ATOM 656 C CA . TRP A 1 89 ? 12.685 -2.974 -14.185 1.00 95.44 89 TRP A CA 1
ATOM 657 C C . TRP A 1 89 ? 13.511 -1.748 -14.610 1.00 95.44 89 TRP A C 1
ATOM 659 O O . TRP A 1 89 ? 13.723 -1.541 -15.805 1.00 95.44 89 TRP A O 1
ATOM 669 N N . LYS A 1 90 ? 14.111 -1.014 -13.661 1.00 94.25 90 LYS A N 1
ATOM 670 C CA . LYS A 1 90 ? 14.941 0.172 -13.959 1.00 94.25 90 LYS A CA 1
ATOM 671 C C . LYS A 1 90 ? 16.098 -0.118 -14.916 1.00 94.25 90 LYS A C 1
ATOM 673 O O . LYS A 1 90 ? 16.434 0.725 -15.739 1.00 94.25 90 LYS A O 1
ATOM 678 N N . ARG A 1 91 ? 16.714 -1.302 -14.826 1.00 93.38 91 ARG A N 1
ATOM 679 C CA . ARG A 1 91 ? 17.794 -1.718 -15.741 1.00 93.38 91 ARG A CA 1
ATOM 680 C C . ARG A 1 91 ? 17.318 -1.936 -17.180 1.00 93.38 91 ARG A C 1
ATOM 682 O O . ARG A 1 91 ? 18.118 -1.777 -18.094 1.00 93.38 91 ARG A O 1
ATOM 689 N N . ARG A 1 92 ? 16.051 -2.309 -17.380 1.00 92.62 92 ARG A N 1
ATOM 690 C CA . ARG A 1 92 ? 15.442 -2.525 -18.704 1.00 92.62 92 ARG A CA 1
ATOM 691 C C . ARG A 1 92 ? 14.866 -1.238 -19.300 1.00 92.62 92 ARG A C 1
ATOM 693 O O . ARG A 1 92 ? 14.753 -1.138 -20.519 1.00 92.62 92 ARG A O 1
ATOM 700 N N . LEU A 1 93 ? 14.558 -0.256 -18.452 1.00 93.00 93 LEU A N 1
ATOM 701 C CA . LEU A 1 93 ? 13.864 0.971 -18.831 1.00 93.00 93 LEU A CA 1
ATOM 702 C C . LEU A 1 93 ? 14.525 1.755 -19.986 1.00 93.00 93 LEU A C 1
ATOM 704 O O . LEU A 1 93 ? 13.795 2.108 -20.908 1.00 93.00 93 LEU A O 1
ATOM 708 N N . PRO A 1 94 ? 15.856 1.993 -20.027 1.00 93.19 94 PRO A N 1
ATOM 709 C CA . PRO A 1 94 ? 16.465 2.732 -21.138 1.00 93.19 94 PRO A CA 1
ATOM 710 C C . PRO A 1 94 ? 16.219 2.095 -22.509 1.00 93.19 94 PRO A C 1
ATOM 712 O O . PRO A 1 94 ? 15.812 2.775 -23.445 1.00 93.19 94 PRO A O 1
ATOM 715 N N . ALA A 1 95 ? 16.409 0.775 -22.614 1.00 91.50 95 ALA A N 1
ATOM 716 C CA . ALA A 1 95 ? 16.176 0.043 -23.856 1.00 91.50 95 ALA A CA 1
ATOM 717 C C . ALA A 1 95 ? 14.688 0.033 -24.239 1.00 91.50 95 ALA A C 1
ATOM 719 O O . ALA A 1 95 ? 14.350 0.113 -25.418 1.00 91.50 95 ALA A O 1
ATOM 720 N N . HIS A 1 96 ? 13.799 -0.042 -23.247 1.00 90.62 96 HIS A N 1
ATOM 721 C CA . HIS A 1 96 ? 12.358 -0.009 -23.467 1.00 90.62 96 HIS A CA 1
ATOM 722 C C . HIS A 1 96 ? 11.879 1.355 -23.991 1.00 90.62 96 HIS A C 1
ATOM 724 O O . HIS A 1 96 ? 11.161 1.410 -24.987 1.00 90.62 96 HIS A O 1
ATOM 730 N N . VAL A 1 97 ? 12.330 2.457 -23.383 1.00 91.69 97 VAL A N 1
ATOM 731 C CA . VAL A 1 97 ? 12.007 3.822 -23.836 1.00 91.69 97 VAL A CA 1
ATOM 732 C C . VAL A 1 97 ? 12.569 4.078 -25.233 1.00 91.69 97 VAL A C 1
ATOM 734 O O . VAL A 1 97 ? 11.842 4.574 -26.092 1.00 91.69 97 VAL A O 1
ATOM 737 N N . ALA A 1 98 ? 13.804 3.651 -25.511 1.00 92.00 98 ALA A N 1
ATOM 738 C CA . ALA A 1 98 ? 14.374 3.750 -26.852 1.00 92.00 98 ALA A CA 1
ATOM 739 C C . ALA A 1 98 ? 13.537 2.998 -27.899 1.00 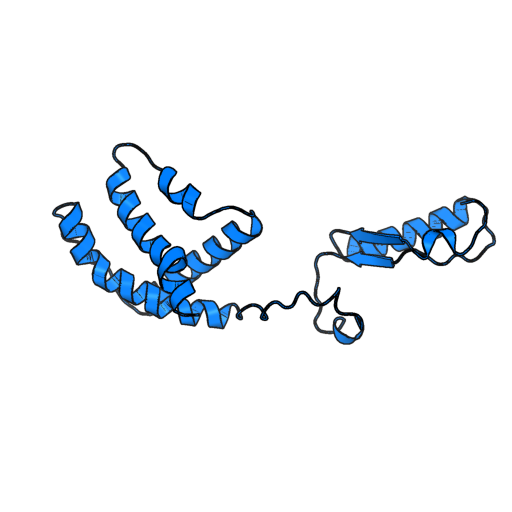92.00 98 ALA A C 1
ATOM 741 O O . ALA A 1 98 ? 13.330 3.506 -28.998 1.00 92.00 98 ALA A O 1
ATOM 742 N N . ALA A 1 99 ? 12.998 1.824 -27.558 1.00 90.00 99 ALA A N 1
ATOM 743 C CA . ALA A 1 99 ? 12.133 1.063 -28.457 1.00 90.00 99 ALA A CA 1
ATOM 744 C C . ALA A 1 99 ? 10.760 1.723 -28.688 1.00 90.00 99 ALA A C 1
ATOM 746 O O . ALA A 1 99 ? 10.221 1.626 -29.788 1.00 90.00 99 ALA A O 1
ATOM 747 N N . LEU A 1 100 ? 10.190 2.382 -27.674 1.00 88.94 100 LEU A N 1
ATOM 748 C CA . LEU A 1 100 ? 8.871 3.017 -27.771 1.00 88.94 100 LEU A CA 1
ATOM 749 C C . LEU A 1 100 ? 8.901 4.393 -28.446 1.00 88.94 100 LEU A C 1
ATOM 751 O O . LEU A 1 100 ? 7.972 4.726 -29.179 1.00 88.94 100 LEU A O 1
ATOM 755 N N . PHE A 1 101 ? 9.943 5.187 -28.195 1.00 90.12 101 PHE A N 1
ATOM 756 C CA . PHE A 1 101 ? 9.982 6.601 -28.586 1.00 90.12 101 PHE A CA 1
ATOM 757 C C . PHE A 1 101 ? 11.132 6.957 -29.533 1.00 90.12 101 PHE A C 1
ATOM 759 O O . PHE A 1 101 ? 11.201 8.094 -29.983 1.00 90.12 101 PHE A O 1
ATOM 766 N N . ALA A 1 102 ? 12.022 6.010 -29.857 1.00 87.75 102 ALA A N 1
ATOM 767 C CA . ALA A 1 102 ? 13.278 6.278 -30.568 1.00 87.75 102 ALA A CA 1
ATOM 768 C C . ALA A 1 102 ? 14.172 7.316 -29.851 1.00 87.75 102 ALA A C 1
ATOM 770 O O . ALA A 1 102 ? 14.936 8.038 -30.491 1.00 87.75 102 ALA A O 1
ATOM 771 N N . GLU A 1 103 ? 14.086 7.371 -28.517 1.00 85.06 103 GLU A N 1
ATOM 772 C CA . GLU A 1 103 ? 14.835 8.293 -27.659 1.00 85.06 103 GLU A CA 1
ATOM 773 C C . GLU A 1 103 ? 15.792 7.539 -26.729 1.00 85.06 103 GLU A C 1
ATOM 775 O O . GLU A 1 103 ? 15.401 6.604 -26.029 1.00 85.06 103 GLU A O 1
ATOM 780 N N . GLU A 1 104 ? 17.051 7.974 -26.670 1.00 86.81 104 GLU A N 1
ATOM 781 C CA . GLU A 1 104 ? 18.000 7.468 -25.681 1.00 86.81 104 GLU A CA 1
ATOM 782 C C . GLU A 1 104 ? 17.868 8.236 -24.367 1.00 86.81 104 GLU A C 1
ATOM 784 O O . GLU A 1 104 ? 18.013 9.459 -24.319 1.00 86.81 104 GLU A O 1
ATOM 789 N N . ILE A 1 105 ? 17.647 7.500 -23.279 1.00 86.50 105 ILE A N 1
ATOM 790 C CA . ILE A 1 105 ? 17.619 8.056 -21.927 1.00 86.50 105 ILE A CA 1
ATOM 791 C C . ILE A 1 105 ? 18.662 7.381 -21.042 1.00 86.50 105 ILE A C 1
ATOM 793 O O . ILE A 1 105 ? 18.946 6.189 -21.171 1.00 86.50 105 ILE A O 1
ATOM 797 N N . VAL A 1 106 ? 19.196 8.132 -20.081 1.00 85.88 106 VAL A N 1
ATOM 798 C CA . VAL A 1 106 ? 20.049 7.582 -19.024 1.00 85.88 106 VAL A CA 1
ATOM 799 C C . VAL A 1 106 ? 19.269 7.574 -17.722 1.00 85.88 106 VAL A C 1
ATOM 801 O O . VAL A 1 106 ? 18.885 8.620 -17.206 1.00 85.88 106 VAL A O 1
ATOM 804 N N . VAL A 1 107 ? 19.059 6.379 -17.173 1.00 84.50 107 VAL A N 1
ATOM 805 C CA . VAL A 1 107 ? 18.360 6.190 -15.900 1.00 84.50 107 VAL A CA 1
ATOM 806 C C . VAL A 1 107 ? 19.346 5.643 -14.873 1.00 84.50 107 VAL A C 1
ATOM 808 O O . VAL A 1 107 ? 19.857 4.534 -15.056 1.00 84.50 107 VAL A O 1
ATOM 811 N N . PRO A 1 108 ? 19.610 6.362 -13.768 1.00 82.12 108 PRO A N 1
ATOM 812 C CA . PRO A 1 108 ? 20.386 5.824 -12.661 1.00 82.12 108 PRO A CA 1
ATOM 813 C C . PRO A 1 108 ? 19.715 4.563 -12.105 1.00 82.12 108 PRO A C 1
ATOM 815 O O . PRO A 1 108 ? 18.575 4.594 -11.638 1.00 82.12 108 PRO A O 1
ATOM 818 N N . ALA A 1 109 ? 20.419 3.433 -12.159 1.00 81.44 109 ALA A N 1
ATOM 819 C CA . ALA A 1 109 ? 19.946 2.140 -11.660 1.00 81.44 109 ALA A CA 1
ATOM 820 C C . ALA A 1 109 ? 20.618 1.766 -10.326 1.00 81.44 109 ALA A C 1
ATOM 822 O O . ALA A 1 109 ? 20.936 0.595 -10.086 1.00 81.44 109 ALA A O 1
ATOM 823 N N . SER A 1 110 ? 20.877 2.766 -9.474 1.00 91.81 110 SER A N 1
ATOM 824 C CA . SER A 1 110 ? 21.450 2.536 -8.149 1.00 91.81 110 SER A CA 1
ATOM 825 C C . SER A 1 110 ? 20.456 1.788 -7.251 1.00 91.81 110 SER A C 1
ATOM 827 O O . SER A 1 110 ? 19.239 1.844 -7.446 1.00 91.81 110 SER A O 1
ATOM 829 N N . THR A 1 111 ? 20.971 1.077 -6.246 1.00 92.56 111 THR A N 1
ATOM 830 C CA . THR A 1 111 ? 20.113 0.413 -5.254 1.00 92.56 111 THR A CA 1
ATOM 831 C C . THR A 1 111 ? 19.317 1.434 -4.438 1.00 92.56 111 THR A C 1
ATOM 833 O O . THR A 1 111 ? 18.156 1.178 -4.145 1.00 92.56 111 THR A O 1
ATOM 836 N N . ALA A 1 112 ? 19.898 2.597 -4.121 1.00 94.50 112 ALA A N 1
ATOM 837 C CA . ALA A 1 112 ? 19.210 3.642 -3.365 1.00 94.50 112 ALA A CA 1
ATOM 838 C C . ALA A 1 112 ? 17.955 4.130 -4.101 1.00 94.50 112 ALA A C 1
ATOM 840 O O . ALA A 1 112 ? 16.874 4.150 -3.521 1.00 94.50 112 ALA A O 1
ATOM 841 N N . ASP A 1 113 ? 18.063 4.422 -5.398 1.00 93.19 113 ASP A N 1
ATOM 842 C CA . ASP A 1 113 ? 16.910 4.878 -6.179 1.00 93.19 113 ASP A CA 1
ATOM 843 C C . ASP A 1 113 ? 15.840 3.787 -6.334 1.00 93.19 113 ASP A C 1
ATOM 845 O O . ASP A 1 113 ? 14.656 4.087 -6.447 1.00 93.19 113 ASP A O 1
ATOM 849 N N . ALA A 1 114 ? 16.247 2.513 -6.379 1.00 95.88 114 ALA A N 1
ATOM 850 C CA . ALA A 1 114 ? 15.306 1.397 -6.420 1.00 95.88 114 ALA A CA 1
ATOM 851 C C . ALA A 1 114 ? 14.541 1.248 -5.098 1.00 95.88 114 ALA A C 1
ATOM 853 O O . ALA A 1 114 ? 13.353 0.954 -5.135 1.00 95.88 114 ALA A O 1
ATOM 854 N N . ILE A 1 115 ? 15.194 1.489 -3.954 1.00 97.12 115 ILE A N 1
ATOM 855 C CA . ILE A 1 115 ? 14.537 1.497 -2.639 1.00 97.12 115 ILE A CA 1
ATOM 856 C C . ILE A 1 115 ? 13.509 2.629 -2.565 1.00 97.12 115 ILE A C 1
ATOM 858 O O . ILE A 1 115 ? 12.385 2.390 -2.135 1.00 97.12 115 ILE A O 1
ATOM 862 N N . TRP A 1 116 ? 13.862 3.841 -3.005 1.00 95.62 116 TRP A N 1
ATOM 863 C CA . TRP A 1 116 ? 12.924 4.971 -3.017 1.00 95.62 116 TRP A CA 1
ATOM 864 C C . TRP A 1 116 ? 11.688 4.676 -3.865 1.00 95.62 116 TRP A C 1
ATOM 866 O O . TRP A 1 116 ? 10.570 4.808 -3.385 1.00 95.62 116 TRP A O 1
ATOM 876 N N . LEU A 1 117 ? 11.884 4.173 -5.084 1.00 96.12 117 LEU A N 1
ATOM 877 C CA . LEU A 1 117 ? 10.767 3.853 -5.967 1.00 96.12 117 LEU A CA 1
ATOM 878 C C . LEU A 1 117 ? 9.950 2.640 -5.475 1.00 96.12 117 LEU A C 1
ATOM 880 O O . LEU A 1 117 ? 8.735 2.607 -5.642 1.00 96.12 117 LEU A O 1
ATOM 884 N N . ALA A 1 118 ? 10.588 1.657 -4.832 1.00 97.38 118 ALA A N 1
ATOM 885 C CA . ALA A 1 118 ? 9.882 0.559 -4.173 1.00 97.38 118 ALA A CA 1
ATOM 886 C C . ALA A 1 118 ? 9.042 1.048 -2.987 1.00 97.38 118 ALA A C 1
ATOM 888 O O . ALA A 1 118 ? 7.953 0.529 -2.768 1.00 97.38 118 ALA A O 1
ATOM 889 N N . ARG A 1 119 ? 9.510 2.063 -2.251 1.00 97.62 119 ARG A N 1
ATOM 890 C CA . ARG A 1 119 ? 8.745 2.687 -1.168 1.00 97.62 119 ARG A CA 1
ATOM 891 C C . ARG A 1 119 ? 7.487 3.374 -1.697 1.00 97.62 119 ARG A C 1
ATOM 893 O O . ARG A 1 119 ? 6.413 3.150 -1.144 1.00 97.62 119 ARG A O 1
ATOM 900 N N . ASP A 1 120 ? 7.602 4.144 -2.774 1.00 97.00 120 ASP A N 1
ATOM 901 C CA . ASP A 1 120 ? 6.437 4.779 -3.401 1.00 97.00 120 ASP A CA 1
ATOM 902 C C . ASP A 1 120 ? 5.442 3.720 -3.901 1.00 97.00 120 ASP A C 1
ATOM 904 O O . ASP A 1 120 ? 4.240 3.829 -3.671 1.00 97.00 120 ASP A O 1
ATOM 908 N N . LEU A 1 121 ? 5.949 2.631 -4.489 1.00 97.00 121 LEU A N 1
ATOM 909 C CA . LEU A 1 121 ? 5.126 1.504 -4.921 1.00 97.00 121 LEU A CA 1
ATOM 910 C C . LEU A 1 121 ? 4.421 0.806 -3.749 1.00 97.00 121 LEU A C 1
ATOM 912 O O . LEU A 1 121 ? 3.244 0.486 -3.873 1.00 97.00 121 LEU A O 1
ATOM 916 N N . THR A 1 122 ? 5.088 0.610 -2.603 1.00 96.12 122 THR A N 1
ATOM 917 C CA . THR A 1 122 ? 4.420 0.073 -1.404 1.00 96.12 122 THR A CA 1
ATOM 918 C C . THR A 1 122 ? 3.315 0.990 -0.895 1.00 96.12 122 THR A C 1
ATOM 920 O O . THR A 1 122 ? 2.274 0.487 -0.490 1.00 96.12 122 THR A O 1
ATOM 923 N N . GLY A 1 123 ? 3.511 2.312 -0.958 1.00 95.06 123 GLY A N 1
ATOM 924 C CA . GLY A 1 123 ? 2.473 3.277 -0.591 1.00 95.06 123 GLY A CA 1
ATOM 925 C C . GLY A 1 123 ? 1.247 3.155 -1.493 1.00 95.06 123 GLY A C 1
ATOM 926 O O . GLY A 1 123 ? 0.134 3.040 -0.995 1.00 95.06 123 GLY A O 1
ATOM 927 N N . LEU A 1 124 ? 1.457 3.059 -2.809 1.00 94.44 124 LEU A N 1
ATOM 928 C CA . LEU A 1 124 ? 0.366 2.852 -3.763 1.00 94.44 124 LEU A CA 1
ATOM 929 C C . LEU A 1 124 ? -0.377 1.525 -3.529 1.00 94.44 124 LEU A C 1
ATOM 931 O O . LEU A 1 124 ? -1.597 1.477 -3.652 1.00 94.44 124 LEU A O 1
ATOM 935 N N . MET A 1 125 ? 0.338 0.446 -3.191 1.00 93.75 125 MET A N 1
ATOM 936 C CA . MET A 1 125 ? -0.302 -0.830 -2.845 1.00 93.75 125 MET A CA 1
ATOM 937 C C . MET A 1 125 ? -1.225 -0.686 -1.632 1.00 93.75 125 MET A C 1
ATOM 939 O O . MET A 1 125 ? -2.340 -1.200 -1.655 1.00 93.75 125 MET A O 1
ATOM 943 N N . ASP A 1 126 ? -0.763 0.020 -0.598 1.00 92.81 126 ASP A N 1
ATOM 944 C CA . ASP A 1 126 ? -1.543 0.248 0.619 1.00 92.81 126 ASP A CA 1
ATOM 945 C C . ASP A 1 126 ? -2.768 1.129 0.344 1.00 92.81 126 ASP A C 1
ATOM 947 O O . ASP A 1 126 ? -3.843 0.859 0.874 1.00 92.81 126 ASP A O 1
ATOM 951 N N . GLU A 1 127 ? -2.638 2.149 -0.508 1.00 92.25 127 GLU A N 1
ATOM 952 C CA . GLU A 1 127 ? -3.758 2.996 -0.935 1.00 92.25 127 GLU A CA 1
ATOM 953 C C . GLU A 1 127 ? -4.813 2.192 -1.701 1.00 92.25 127 GLU A C 1
ATOM 955 O O . GLU A 1 127 ? -5.995 2.273 -1.375 1.00 92.25 127 GLU A O 1
ATOM 960 N N . ILE A 1 128 ? -4.402 1.361 -2.666 1.00 90.38 128 ILE A N 1
ATOM 961 C CA . ILE A 1 128 ? -5.337 0.543 -3.450 1.00 90.38 128 ILE A CA 1
ATOM 962 C C . ILE A 1 128 ? -6.113 -0.436 -2.570 1.00 90.38 128 ILE A C 1
ATOM 964 O O . ILE A 1 128 ? -7.327 -0.577 -2.741 1.00 90.38 128 ILE A O 1
ATOM 96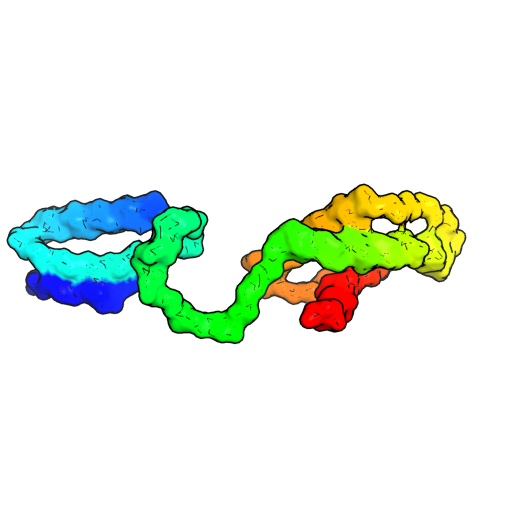8 N N . GLU A 1 129 ? -5.430 -1.069 -1.617 1.00 87.62 129 GLU A N 1
ATOM 969 C CA . GLU A 1 129 ? -6.056 -1.969 -0.649 1.00 87.62 129 GLU A CA 1
ATOM 970 C C . GLU A 1 129 ? -7.011 -1.205 0.280 1.00 87.62 129 GLU A C 1
ATOM 972 O O . GLU A 1 129 ? -8.160 -1.603 0.462 1.00 87.62 129 GLU A O 1
ATOM 977 N N . THR A 1 130 ? -6.568 -0.063 0.816 1.00 86.62 130 THR A N 1
ATOM 978 C CA . THR A 1 130 ? -7.366 0.780 1.722 1.00 86.62 130 THR A CA 1
ATOM 979 C C . THR A 1 130 ? -8.638 1.292 1.047 1.00 86.62 130 THR A C 1
ATOM 981 O O . THR A 1 130 ? -9.695 1.356 1.675 1.00 86.62 130 THR A O 1
ATOM 984 N N . GLU A 1 131 ? -8.557 1.645 -0.234 1.00 85.75 131 GLU A N 1
ATOM 985 C CA . GLU A 1 131 ? -9.696 2.114 -1.024 1.00 85.75 131 GLU A CA 1
ATOM 986 C C . GLU A 1 131 ? -10.556 0.972 -1.594 1.00 85.75 131 GLU A C 1
ATOM 988 O O . GLU A 1 131 ? -11.612 1.234 -2.178 1.00 85.75 131 GLU A O 1
ATOM 993 N N . GLY A 1 132 ? -10.136 -0.291 -1.441 1.00 85.75 132 GLY A N 1
ATOM 994 C CA . GLY A 1 132 ? -10.836 -1.457 -1.985 1.00 85.75 132 GLY A CA 1
ATOM 995 C C . GLY A 1 132 ? -10.980 -1.405 -3.510 1.00 85.75 132 GLY A C 1
ATOM 996 O O . GLY A 1 132 ? -12.014 -1.801 -4.061 1.00 85.75 132 GLY A O 1
ATOM 997 N N . THR A 1 133 ? -9.986 -0.843 -4.200 1.00 86.56 133 THR A N 1
ATOM 998 C CA . THR A 1 133 ? -10.001 -0.681 -5.657 1.00 86.56 133 THR A CA 1
ATOM 999 C C . THR A 1 133 ? -9.169 -1.758 -6.356 1.00 86.56 133 THR A C 1
ATOM 1001 O O . THR A 1 133 ? -8.521 -2.582 -5.724 1.00 86.56 133 THR A O 1
ATOM 1004 N N . ASP A 1 134 ? -9.226 -1.785 -7.687 1.00 87.44 134 ASP A N 1
ATOM 1005 C CA . ASP A 1 134 ? -8.555 -2.795 -8.509 1.00 87.44 134 ASP A CA 1
ATOM 1006 C C . ASP A 1 134 ? -7.503 -2.132 -9.404 1.00 87.44 134 ASP A C 1
ATOM 1008 O O . ASP A 1 134 ? -7.789 -1.139 -10.085 1.00 87.44 134 ASP A O 1
ATOM 1012 N N . TRP A 1 135 ? -6.309 -2.724 -9.450 1.00 88.44 135 TRP A N 1
ATOM 1013 C CA . TRP A 1 135 ? -5.217 -2.369 -10.354 1.00 88.44 135 TRP A CA 1
ATOM 1014 C C . TRP A 1 135 ? -5.655 -2.315 -11.821 1.00 88.44 135 TRP A C 1
ATOM 1016 O O . TRP A 1 135 ? -5.169 -1.468 -12.572 1.00 88.44 135 TRP A O 1
ATOM 1026 N N . ALA A 1 136 ? -6.615 -3.153 -12.235 1.00 85.75 136 ALA A N 1
ATOM 1027 C CA . ALA A 1 136 ? -7.147 -3.158 -13.598 1.00 85.75 136 ALA A CA 1
ATOM 1028 C C . ALA A 1 136 ? -7.738 -1.799 -14.015 1.00 85.75 136 ALA A C 1
ATOM 1030 O O . ALA A 1 136 ? -7.703 -1.438 -15.194 1.00 85.75 136 ALA A O 1
ATOM 1031 N N . LYS A 1 137 ? -8.241 -1.005 -13.059 1.00 86.00 137 LYS A N 1
ATOM 1032 C CA . LYS A 1 137 ? -8.782 0.332 -13.339 1.00 86.00 137 LYS A CA 1
ATOM 1033 C C . LYS A 1 137 ? -7.695 1.330 -13.729 1.00 86.00 137 LYS A C 1
ATOM 1035 O O . LYS A 1 137 ? -7.988 2.260 -14.479 1.00 86.00 137 LYS A O 1
ATOM 1040 N N . LEU A 1 138 ? -6.451 1.129 -13.282 1.00 85.81 138 LEU A N 1
ATOM 1041 C CA . LEU A 1 138 ? -5.331 2.002 -13.641 1.00 85.81 138 LEU A CA 1
ATOM 1042 C C . LEU A 1 138 ? -5.039 1.935 -15.145 1.00 85.81 138 LEU A C 1
ATOM 1044 O O . LEU A 1 138 ? -4.778 2.963 -15.763 1.00 85.81 138 LEU A O 1
ATOM 1048 N N . ALA A 1 139 ? -5.183 0.764 -15.774 1.00 81.19 139 ALA A N 1
ATOM 1049 C CA . ALA A 1 139 ? -4.918 0.580 -17.204 1.00 81.19 139 ALA A CA 1
ATOM 1050 C C . ALA A 1 139 ? -5.651 1.592 -18.107 1.00 81.19 139 ALA A C 1
ATOM 1052 O O . ALA A 1 139 ? -5.108 2.002 -19.133 1.00 81.19 139 ALA A O 1
ATOM 1053 N N . GLY A 1 140 ? -6.848 2.035 -17.707 1.00 78.62 140 GLY A N 1
ATOM 1054 C CA . GLY A 1 140 ? -7.700 2.937 -18.486 1.00 78.62 140 GLY A CA 1
ATOM 1055 C C . GLY A 1 140 ? -7.664 4.420 -18.100 1.00 78.62 140 GLY A C 1
ATOM 1056 O O . GLY A 1 140 ? -8.444 5.183 -18.664 1.00 78.62 140 GLY A O 1
ATOM 1057 N N . LEU A 1 141 ? -6.825 4.852 -17.148 1.00 83.06 141 LEU A N 1
ATOM 1058 C CA . LEU A 1 141 ? -6.907 6.215 -16.594 1.00 83.06 141 LEU A CA 1
ATOM 1059 C C . LEU A 1 141 ? -6.458 7.328 -17.550 1.00 83.06 141 LEU A C 1
ATOM 1061 O O . LEU A 1 141 ? -6.981 8.441 -17.483 1.00 83.06 141 LEU A O 1
ATOM 1065 N N . VAL A 1 142 ? -5.489 7.057 -18.426 1.00 81.94 142 VAL A N 1
ATOM 1066 C CA . VAL A 1 142 ? -4.890 8.072 -19.305 1.00 81.94 142 VAL A CA 1
ATOM 1067 C C . VAL A 1 142 ? -5.226 7.780 -20.765 1.00 81.94 142 VAL A C 1
ATOM 1069 O O . VAL A 1 142 ? -5.037 6.669 -21.255 1.00 81.94 142 VAL A O 1
ATOM 1072 N N . SER A 1 143 ? -5.692 8.807 -21.481 1.00 72.62 143 SER A N 1
ATOM 1073 C CA . SER A 1 143 ? -5.977 8.771 -22.922 1.00 72.62 143 SER A CA 1
ATOM 1074 C C . SER A 1 143 ? -5.271 9.916 -23.669 1.00 72.62 143 SER A C 1
ATOM 1076 O O . SER A 1 143 ? -4.771 10.862 -23.059 1.00 72.62 143 SER A O 1
ATOM 1078 N N . GLY A 1 144 ? -5.194 9.830 -25.003 1.00 70.94 144 GLY A N 1
ATOM 1079 C CA . GLY A 1 144 ? -4.565 10.852 -25.855 1.00 70.94 144 GLY A CA 1
ATOM 1080 C C . GLY A 1 144 ? -3.031 10.777 -25.917 1.00 70.94 144 GLY A C 1
ATOM 1081 O O . GLY A 1 144 ? -2.445 9.710 -25.756 1.00 70.94 144 GLY A O 1
ATOM 1082 N N . ASN A 1 145 ? -2.363 11.910 -26.169 1.00 63.50 145 ASN A N 1
ATOM 1083 C CA . ASN A 1 145 ? -0.920 11.981 -26.476 1.00 63.50 145 ASN A CA 1
ATOM 1084 C C . ASN A 1 145 ? 0.022 11.503 -25.350 1.00 63.50 145 ASN A C 1
ATOM 1086 O O . ASN A 1 145 ? 1.206 11.296 -25.601 1.00 63.50 145 ASN A O 1
ATOM 1090 N N . LEU A 1 146 ? -0.478 11.311 -24.125 1.00 68.62 146 LEU A N 1
ATOM 1091 C CA . LEU A 1 146 ? 0.291 10.761 -23.000 1.00 68.62 146 LEU A CA 1
ATOM 1092 C C . LEU A 1 146 ? 0.257 9.225 -22.935 1.00 68.62 146 LEU A C 1
ATOM 1094 O O . LEU A 1 146 ? 0.950 8.639 -22.106 1.00 68.62 146 LEU A O 1
ATOM 1098 N N . ALA A 1 147 ? -0.512 8.565 -23.811 1.00 77.06 147 ALA A N 1
ATOM 1099 C CA . ALA A 1 147 ? -0.692 7.115 -23.792 1.00 77.06 147 ALA A CA 1
ATOM 1100 C C . ALA A 1 147 ? 0.632 6.342 -23.883 1.00 77.06 147 ALA A C 1
ATOM 1102 O O . ALA A 1 147 ? 0.760 5.301 -23.249 1.00 77.06 147 ALA A O 1
ATOM 1103 N N . GLY A 1 148 ? 1.630 6.857 -24.612 1.00 82.31 148 GLY A N 1
ATOM 1104 C CA . GLY A 1 148 ? 2.947 6.221 -24.710 1.00 82.31 148 GLY A CA 1
ATOM 1105 C C . GLY A 1 148 ? 3.670 6.149 -23.363 1.00 82.31 148 GLY A C 1
ATOM 1106 O O . GLY A 1 148 ? 4.073 5.070 -22.940 1.00 82.31 148 GLY A O 1
ATOM 1107 N N . TRP A 1 149 ? 3.810 7.276 -22.655 1.00 87.19 149 TRP A N 1
ATOM 1108 C CA . TRP A 1 149 ? 4.453 7.297 -21.330 1.00 87.19 149 TRP A CA 1
ATOM 1109 C C . TRP A 1 149 ? 3.634 6.542 -20.287 1.00 87.19 149 TRP A C 1
ATOM 1111 O O . TRP A 1 149 ? 4.200 5.919 -19.392 1.00 87.19 149 TRP A O 1
ATOM 1121 N N . TRP A 1 150 ? 2.311 6.521 -20.451 1.00 90.75 150 TRP A N 1
ATOM 1122 C CA . TRP A 1 150 ? 1.445 5.703 -19.618 1.00 90.75 150 TRP A CA 1
ATOM 1123 C C . TRP A 1 150 ? 1.753 4.206 -19.739 1.00 90.75 150 TRP A C 1
ATOM 1125 O O . TRP A 1 150 ? 1.720 3.511 -18.729 1.00 90.75 150 TRP A O 1
ATOM 1135 N N . GLN A 1 151 ? 2.142 3.702 -20.918 1.00 88.25 151 GLN A N 1
ATOM 1136 C CA . GLN A 1 151 ? 2.560 2.298 -21.058 1.00 88.25 151 GLN A CA 1
ATOM 1137 C C . GLN A 1 151 ? 3.790 1.965 -20.209 1.00 88.25 151 GLN A C 1
ATOM 1139 O O . GLN A 1 151 ? 3.839 0.901 -19.599 1.00 88.25 151 GLN A O 1
ATOM 1144 N N . VAL A 1 152 ? 4.750 2.888 -20.104 1.00 91.81 152 VAL A N 1
ATOM 1145 C CA . VAL A 1 152 ? 5.930 2.716 -19.241 1.00 91.81 152 VAL A CA 1
ATOM 1146 C C . VAL A 1 152 ? 5.514 2.621 -17.770 1.00 91.81 152 VAL A C 1
ATOM 1148 O O . VAL A 1 152 ? 6.029 1.782 -17.029 1.00 91.81 152 VAL A O 1
ATOM 1151 N N . THR A 1 153 ? 4.551 3.447 -17.346 1.00 92.06 153 THR A N 1
ATOM 1152 C CA . THR A 1 153 ? 3.971 3.367 -16.000 1.00 92.06 153 THR A CA 1
ATOM 1153 C C . THR A 1 153 ? 3.229 2.051 -15.788 1.00 92.06 153 THR A C 1
ATOM 1155 O O . THR A 1 153 ? 3.426 1.419 -14.758 1.00 92.06 153 THR A O 1
ATOM 1158 N N . LEU A 1 154 ? 2.429 1.586 -16.750 1.00 91.50 154 LEU A N 1
ATOM 1159 C CA . LEU A 1 154 ? 1.738 0.299 -16.637 1.00 91.50 154 LEU A CA 1
ATOM 1160 C C . LEU A 1 154 ? 2.716 -0.880 -16.550 1.00 91.50 154 LEU A C 1
ATOM 1162 O O . LEU A 1 154 ? 2.492 -1.781 -15.747 1.00 91.50 154 LEU A O 1
ATOM 1166 N N . GLU A 1 155 ? 3.833 -0.859 -17.285 1.00 92.19 155 GLU A N 1
ATOM 1167 C CA . GLU A 1 155 ? 4.876 -1.887 -17.142 1.00 92.19 155 GLU A CA 1
ATOM 1168 C C . GLU A 1 155 ? 5.523 -1.847 -15.746 1.00 92.19 155 GLU A C 1
ATOM 1170 O O . GLU A 1 155 ? 5.811 -2.894 -15.164 1.00 92.19 155 GLU A O 1
ATOM 1175 N N . PHE A 1 156 ? 5.731 -0.650 -15.185 1.00 95.00 156 PHE A N 1
ATOM 1176 C CA . PHE A 1 156 ? 6.207 -0.500 -13.808 1.00 95.00 156 PHE A CA 1
ATOM 1177 C C . PHE A 1 156 ? 5.210 -1.081 -12.798 1.00 95.00 156 PHE A C 1
ATOM 1179 O O . PHE A 1 156 ? 5.603 -1.846 -11.918 1.00 95.00 156 PHE A O 1
ATOM 1186 N N . LEU A 1 157 ? 3.919 -0.775 -12.946 1.00 94.75 157 LEU A N 1
ATOM 1187 C CA . LEU A 1 157 ? 2.857 -1.332 -12.102 1.00 94.75 157 LEU A CA 1
ATOM 1188 C C . LEU A 1 157 ? 2.725 -2.858 -12.268 1.00 94.75 157 LEU A C 1
ATOM 1190 O O . LEU A 1 157 ? 2.384 -3.550 -11.310 1.00 94.75 157 LEU A O 1
ATOM 1194 N N . GLY A 1 158 ? 3.136 -3.402 -13.419 1.00 94.25 158 GLY A N 1
ATOM 1195 C CA . GLY A 1 158 ? 3.323 -4.838 -13.661 1.00 94.25 158 GLY A CA 1
ATOM 1196 C C . GLY A 1 158 ? 4.196 -5.554 -12.620 1.00 94.25 158 GLY A C 1
ATOM 1197 O O . GLY A 1 158 ? 4.068 -6.762 -12.408 1.00 94.25 158 GLY A O 1
ATOM 1198 N N . ILE A 1 159 ? 5.065 -4.826 -11.906 1.00 96.31 159 ILE A N 1
ATOM 1199 C CA . ILE A 1 159 ? 5.840 -5.385 -10.791 1.00 96.31 159 ILE A CA 1
ATOM 1200 C C . ILE A 1 159 ? 4.914 -5.977 -9.728 1.00 96.31 159 ILE A C 1
ATOM 1202 O O . ILE A 1 159 ? 5.171 -7.085 -9.267 1.00 96.31 159 ILE A O 1
ATOM 1206 N N . VAL A 1 160 ? 3.849 -5.271 -9.349 1.00 94.69 160 VAL A N 1
ATOM 1207 C CA . VAL A 1 160 ? 2.953 -5.694 -8.262 1.00 94.69 160 VAL A CA 1
ATOM 1208 C C . VAL A 1 160 ? 1.786 -6.538 -8.751 1.00 94.69 160 VAL A C 1
ATOM 1210 O O . VAL A 1 160 ? 1.333 -7.408 -8.013 1.00 94.69 160 VAL A O 1
ATOM 1213 N N . THR A 1 161 ? 1.334 -6.343 -9.991 1.00 92.44 161 THR A N 1
ATOM 1214 C CA . THR A 1 161 ? 0.217 -7.120 -10.548 1.00 92.44 161 THR A CA 1
ATOM 1215 C C . THR A 1 161 ? 0.643 -8.473 -11.110 1.00 92.44 161 THR A C 1
ATOM 1217 O O . THR A 1 161 ? -0.146 -9.410 -11.064 1.00 92.44 161 THR A O 1
ATOM 1220 N N . ASP A 1 162 ? 1.884 -8.611 -11.598 1.00 93.88 162 ASP A N 1
ATOM 1221 C CA . ASP A 1 162 ? 2.337 -9.834 -12.278 1.00 93.88 162 ASP A CA 1
ATOM 1222 C C . ASP A 1 162 ? 3.556 -10.497 -11.640 1.00 93.88 162 ASP A C 1
ATOM 1224 O O . ASP A 1 162 ? 3.603 -11.727 -11.546 1.00 93.88 162 ASP A O 1
ATOM 1228 N N . ALA A 1 163 ? 4.585 -9.726 -11.276 1.00 94.88 163 ALA A N 1
ATOM 1229 C CA . ALA A 1 163 ? 5.846 -10.294 -10.790 1.00 94.88 163 ALA A CA 1
ATOM 1230 C C . ALA A 1 163 ? 5.782 -10.653 -9.300 1.00 94.88 163 ALA A C 1
ATOM 1232 O O . ALA A 1 163 ? 6.225 -11.730 -8.908 1.00 94.88 163 ALA A O 1
ATOM 1233 N N . TRP A 1 164 ? 5.205 -9.772 -8.485 1.00 93.94 164 TRP A N 1
ATOM 1234 C CA . TRP A 1 164 ? 5.078 -9.933 -7.041 1.00 93.94 164 TRP A CA 1
ATOM 1235 C C . TRP A 1 164 ? 4.260 -11.168 -6.629 1.00 93.94 164 TRP A C 1
ATOM 1237 O O . TRP A 1 164 ? 4.777 -11.955 -5.839 1.00 93.94 164 TRP A O 1
ATOM 1247 N N . PRO A 1 165 ? 3.068 -11.453 -7.199 1.00 91.50 165 PRO A N 1
ATOM 1248 C CA . PRO A 1 165 ? 2.292 -12.632 -6.806 1.00 91.50 165 PRO A CA 1
ATOM 1249 C C . PRO A 1 165 ? 2.954 -13.964 -7.178 1.00 91.50 165 PRO A C 1
ATOM 1251 O O . PRO A 1 165 ? 2.608 -14.989 -6.614 1.00 91.50 165 PRO A O 1
ATOM 1254 N N . LYS A 1 166 ? 3.886 -13.968 -8.143 1.00 93.50 166 LYS A N 1
ATOM 1255 C CA . LYS A 1 166 ? 4.676 -15.158 -8.518 1.00 93.50 166 LYS A CA 1
ATOM 1256 C C . LYS A 1 166 ? 5.908 -15.351 -7.638 1.00 93.50 166 LYS A C 1
ATOM 1258 O O . LYS A 1 166 ? 6.560 -16.388 -7.727 1.00 93.50 166 LYS A O 1
ATOM 1263 N N . PHE A 1 167 ? 6.294 -14.304 -6.916 1.00 88.38 167 PHE A N 1
ATOM 1264 C CA . PHE A 1 167 ? 7.449 -14.298 -6.033 1.00 88.38 167 PHE A CA 1
ATOM 1265 C C . PHE A 1 167 ? 7.090 -14.775 -4.617 1.00 88.38 167 PHE A C 1
ATOM 1267 O O . PHE A 1 167 ? 7.947 -15.363 -3.961 1.00 88.38 167 PHE A O 1
ATOM 1274 N N . LEU A 1 168 ? 5.855 -14.512 -4.172 1.00 85.12 168 LEU A N 1
ATOM 1275 C CA . LEU A 1 168 ? 5.272 -15.044 -2.935 1.00 85.12 168 LEU A CA 1
ATOM 1276 C C . LEU A 1 168 ? 4.872 -16.517 -3.086 1.00 85.12 168 LEU A C 1
ATOM 1278 O O . LEU A 1 168 ? 5.012 -17.247 -2.081 1.00 85.12 168 LEU A O 1
#

pLDDT: mean 83.4, std 13.94, range [45.91, 97.62]

Sequence (168 aa):
FDGDPLALADVTIYVPTRRAARALRGVFVDSLKARGGGGSAILPVIRPLGEFDEDEALFEAEPSAAIDLAPPIAATERLLLLTPLVRAWKRRLPAHVAALFAEEIVVPASTADAIWLARDLTGLMDEIETEGTDWAKLAGLVSGNLAGWWQVTLEFLGIVTDAWPKFL

Secondary structure (DSSP, 8-state):
--S-TTTTTT-EEEESSHHHHHHHHHHHHHHHHHTT--S--PPPEEEESS---TTTTTT--S-GGG---PPPPPHHHHHHHHHHHHHHHHHHHHHHHHHHHS--------HHHHHHHHHHHHHHHHHHHHTT--GGGGGGS--GGGHHHHHHHHHHHHIIIIIHHHH-

Radius of gyration: 25.86 Å; chains: 1; bounding box: 59×30×72 Å

Foldseek 3Di:
DPQDQCPQAPDEAEDADVVVLVVVVVVVVVVCVVVVRPDHHDHHHYHYPDDDDVVCVVVPPDDPVPPPDDDDDDPVRQLVLLLVLLLVLQVCVQVVCCVLPVDGDDGDSDSVVSSVVSNVLVVVVVVCVVVVHDPVVLLPPDDDPCNSVSVSVNVSNCSVVPVVVVVD